Protein AF-F5RKB6-F1 (afdb_monomer_lite)

InterPro domains:
  IPR001360 Glycoside hydrolase family 1 [PF00232] (33-173)
  IPR001360 Glycoside hydrolase family 1 [PR00131] (67-75)
  IPR001360 Glycoside hydrolase family 1 [PR00131] (92-103)
  IPR001360 Glycoside hydrolase family 1 [PR00131] (113-130)
  IPR001360 Glycoside hydrolase family 1 [PR00131] (138-150)
  IPR001360 Glycoside hydrolase family 1 [PTHR10353] (45-173)
  IPR017853 Glycoside hydrolase superfamily [SSF51445] (19-173)
  IPR018120 Glycoside hydrolase family 1, active site [PS00572] (67-75)

Radius of gyration: 18.36 Å; chains: 1; bounding box: 38×27×59 Å

Foldseek 3Di:
DQQPAFDDAQNDGDDPVNADPVQSVVSVVVDHDHDPVFDAAPVRHTQHLLVLLVCLVVVCVVPVDADEAAEDWAFAAWDWDDPVPRDIATAPVVGVVSVLSNVVSVVVSVVVVHRHPYHDYPCQDQDQDPPPSFSRRGTHQWYFQAGRVGDGDRDIDGYPVNVVVVVCVVVVNPPRDD

Organism: NCBI:txid888060

Sequence (178 aa):
MTLHEPLLSGGILTPKDELSLQDLYQACLLGGKKNPYLKASEWGWQIDPQGLRLVLNRYYDRWQKPLFIVENGLGAKDVLVSDGAGGMTVEDDYRIAYLSDHLVQVEEAIADGVPVMGYTTWGCIDLVSASTAQMSKRYGFIYVDRNDDGTGTLARYRKKSFHWYKDVIATNGECLKR

pLDDT: mean 87.92, std 16.82, range [34.66, 98.81]

Structure (mmCIF, N/CA/C/O backbone):
data_AF-F5RKB6-F1
#
_entry.id   AF-F5RKB6-F1
#
loop_
_atom_site.group_PDB
_atom_site.id
_atom_site.type_symbol
_atom_site.label_atom_id
_atom_site.label_alt_id
_atom_site.label_comp_id
_atom_site.label_asym_id
_atom_site.label_entity_id
_atom_site.label_seq_id
_atom_site.pdbx_PDB_ins_code
_atom_site.Cartn_x
_atom_site.Cartn_y
_atom_site.Cartn_z
_atom_site.occupancy
_atom_site.B_iso_or_equiv
_atom_site.auth_seq_id
_atom_site.auth_comp_id
_atom_site.auth_asym_id
_atom_site.auth_atom_id
_atom_site.pdbx_PDB_model_num
ATOM 1 N N . MET A 1 1 ? 12.035 11.559 25.134 1.00 34.66 1 MET A N 1
ATOM 2 C CA . MET A 1 1 ? 10.643 11.062 25.252 1.00 34.66 1 MET A CA 1
ATOM 3 C C . MET A 1 1 ? 10.548 9.532 25.140 1.00 34.66 1 MET A C 1
ATOM 5 O O . MET A 1 1 ? 9.582 8.973 25.624 1.00 34.66 1 MET A O 1
ATOM 9 N N . THR A 1 2 ? 11.569 8.844 24.612 1.00 38.19 2 THR A N 1
ATOM 10 C CA . THR A 1 2 ? 11.665 7.374 24.445 1.00 38.19 2 THR A CA 1
ATOM 11 C C . THR A 1 2 ? 12.153 6.577 25.669 1.00 38.19 2 THR A C 1
ATOM 13 O O . THR A 1 2 ? 12.116 5.358 25.641 1.00 38.19 2 THR A O 1
ATOM 16 N N . LEU A 1 3 ? 12.619 7.219 26.750 1.00 42.25 3 LEU A N 1
ATOM 17 C CA . LEU A 1 3 ? 13.288 6.521 27.871 1.00 42.25 3 LEU A CA 1
ATOM 18 C C . LEU A 1 3 ? 12.361 6.069 29.018 1.00 42.25 3 LEU A C 1
ATOM 20 O O . LEU A 1 3 ? 12.820 5.368 29.930 1.00 42.25 3 LEU A O 1
ATOM 24 N N . HIS A 1 4 ? 11.095 6.498 29.002 1.00 44.16 4 HIS A N 1
ATOM 25 C CA . HIS A 1 4 ? 10.131 6.276 30.090 1.00 44.16 4 HIS A CA 1
ATOM 26 C C . HIS A 1 4 ? 8.982 5.323 29.733 1.00 44.16 4 HIS A C 1
ATOM 28 O O . HIS A 1 4 ? 8.218 4.965 30.621 1.00 44.16 4 HIS A O 1
ATOM 34 N N . GLU A 1 5 ? 8.865 4.898 28.476 1.00 50.03 5 GLU A N 1
ATOM 35 C CA . GLU A 1 5 ? 7.780 4.033 28.001 1.00 50.03 5 GLU A CA 1
ATOM 36 C C . GLU A 1 5 ? 8.360 2.701 27.489 1.00 50.03 5 GLU A C 1
ATOM 38 O O . GLU A 1 5 ? 9.457 2.710 26.920 1.00 50.03 5 GLU A O 1
ATOM 43 N N . PRO A 1 6 ? 7.671 1.561 27.693 1.00 53.16 6 PRO A N 1
ATOM 44 C CA . PRO A 1 6 ? 8.094 0.264 27.165 1.00 53.16 6 PRO A CA 1
ATOM 45 C C . PRO A 1 6 ? 8.234 0.302 25.639 1.00 53.16 6 PRO A C 1
ATOM 47 O O . PRO A 1 6 ? 7.432 0.933 24.940 1.00 53.16 6 PRO A O 1
ATOM 50 N N . LEU A 1 7 ? 9.259 -0.384 25.124 1.00 51.62 7 LEU A N 1
ATOM 51 C CA . LEU A 1 7 ? 9.482 -0.496 23.687 1.00 51.62 7 LEU A CA 1
ATOM 52 C C . LEU A 1 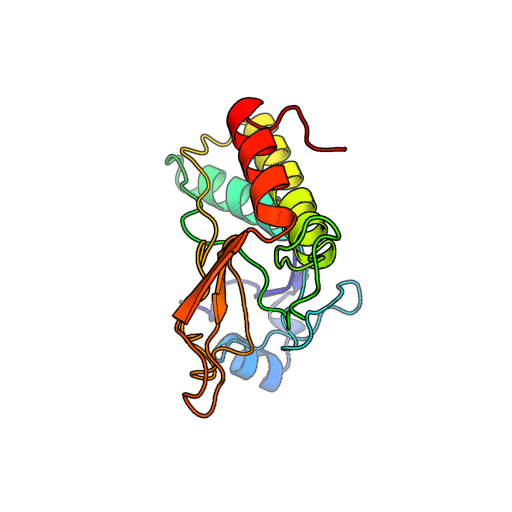7 ? 8.386 -1.375 23.087 1.00 51.62 7 LEU A C 1
ATOM 54 O O . LEU A 1 7 ? 8.149 -2.491 23.553 1.00 51.62 7 LEU A O 1
ATOM 58 N N . LEU A 1 8 ? 7.753 -0.872 22.033 1.00 50.25 8 LEU A N 1
ATOM 59 C CA . LEU A 1 8 ? 6.759 -1.613 21.278 1.00 50.25 8 LEU A CA 1
ATOM 60 C C . LEU A 1 8 ? 7.397 -2.064 19.963 1.00 50.25 8 LEU A C 1
ATOM 62 O O . LEU A 1 8 ? 7.569 -1.265 19.044 1.00 50.25 8 LEU A O 1
ATOM 66 N N . SER A 1 9 ? 7.808 -3.333 19.907 1.00 49.59 9 SER A N 1
ATOM 67 C CA . SER A 1 9 ? 8.355 -3.957 18.698 1.00 49.59 9 SER A CA 1
ATOM 68 C C . SER A 1 9 ? 7.317 -4.920 18.138 1.00 49.59 9 SER A C 1
ATOM 70 O O . SER A 1 9 ? 7.190 -6.057 18.595 1.00 49.59 9 SER A O 1
ATOM 72 N N . GLY A 1 10 ? 6.530 -4.420 17.188 1.00 49.41 10 GLY A N 1
ATOM 73 C CA . GLY A 1 10 ? 5.500 -5.199 16.514 1.00 49.41 10 GLY A CA 1
ATOM 74 C C . GLY A 1 10 ? 4.457 -5.791 17.469 1.00 49.41 10 GLY A C 1
ATOM 75 O O . GLY A 1 10 ? 4.403 -7.004 17.668 1.00 49.41 10 GLY A O 1
ATOM 76 N N . GLY A 1 11 ? 3.709 -4.919 18.151 1.00 47.56 11 GLY A N 1
ATOM 77 C CA . GLY A 1 11 ? 2.591 -5.311 19.016 1.00 47.56 11 GLY A CA 1
ATOM 78 C C . GLY A 1 11 ? 2.970 -5.898 20.381 1.00 47.56 11 GLY A C 1
ATOM 79 O O . GLY A 1 11 ? 2.146 -5.887 21.292 1.00 47.56 11 GLY A O 1
ATOM 80 N N . ILE A 1 12 ? 4.213 -6.350 20.568 1.00 51.38 12 ILE A N 1
ATOM 81 C CA . ILE A 1 12 ? 4.691 -6.897 21.842 1.00 51.38 12 ILE A CA 1
ATOM 82 C C . ILE A 1 12 ? 5.292 -5.778 22.698 1.00 51.38 12 ILE A C 1
ATOM 84 O O . ILE A 1 12 ? 6.263 -5.121 22.312 1.00 51.38 12 ILE A O 1
ATOM 88 N N . LEU A 1 13 ? 4.720 -5.589 23.888 1.00 59.09 13 LEU A N 1
ATOM 89 C CA . LEU A 1 13 ? 5.280 -4.747 24.942 1.00 59.09 13 LEU A CA 1
ATOM 90 C C . LEU A 1 13 ? 6.457 -5.478 25.590 1.00 59.09 13 LEU A C 1
ATOM 92 O O . LEU A 1 13 ? 6.260 -6.517 26.214 1.00 59.09 13 LEU A O 1
ATOM 96 N N . THR A 1 14 ? 7.669 -4.936 25.455 1.00 62.12 14 THR A N 1
ATOM 97 C CA . THR A 1 14 ? 8.841 -5.442 26.191 1.00 62.12 14 THR A CA 1
ATOM 98 C C . THR A 1 14 ? 9.120 -4.533 27.396 1.00 62.12 14 THR A C 1
ATOM 100 O O . THR A 1 14 ? 9.358 -3.333 27.189 1.00 62.12 14 THR A O 1
ATOM 103 N N . PRO A 1 15 ? 9.072 -5.049 28.642 1.00 68.88 15 PRO A N 1
ATOM 104 C CA . PRO A 1 15 ? 9.432 -4.292 29.842 1.00 68.88 15 PRO A CA 1
ATOM 105 C C . PRO A 1 15 ? 10.861 -3.737 29.774 1.00 68.88 15 PRO A C 1
ATOM 107 O O . PRO A 1 15 ? 11.755 -4.340 29.183 1.00 68.88 15 PRO A O 1
ATOM 110 N N . LYS A 1 16 ? 11.096 -2.558 30.365 1.00 64.62 16 LYS A N 1
ATOM 111 C CA . LYS A 1 16 ? 12.391 -1.855 30.269 1.00 64.62 16 LYS A CA 1
ATOM 112 C C . LYS A 1 16 ? 13.542 -2.635 30.912 1.00 64.62 16 LYS A C 1
ATOM 114 O O . LYS A 1 16 ? 14.673 -2.541 30.449 1.00 64.62 16 LYS A O 1
ATOM 119 N N . ASP A 1 17 ? 13.253 -3.360 31.981 1.00 74.88 17 ASP A N 1
ATOM 120 C CA . ASP A 1 17 ? 14.175 -4.217 32.726 1.00 74.88 17 ASP A CA 1
ATOM 121 C C . ASP A 1 17 ? 14.628 -5.455 31.938 1.00 74.88 17 ASP A C 1
ATOM 123 O O . ASP A 1 17 ? 15.678 -6.016 32.240 1.00 74.88 17 ASP A O 1
ATOM 127 N N . GLU A 1 18 ? 13.904 -5.822 30.878 1.00 72.81 18 GLU A N 1
ATOM 128 C CA . GLU A 1 18 ? 14.272 -6.905 29.960 1.00 72.81 18 GLU A CA 1
ATOM 129 C C . GLU A 1 18 ? 15.109 -6.428 28.755 1.00 72.81 18 GLU A C 1
ATOM 131 O O . GLU A 1 18 ? 15.556 -7.244 27.943 1.00 72.81 18 GLU A O 1
ATOM 136 N N . LEU A 1 19 ? 15.340 -5.115 28.615 1.00 67.25 19 LEU A N 1
ATOM 137 C CA . LEU A 1 19 ? 16.099 -4.528 27.507 1.00 67.25 19 LEU A CA 1
ATOM 138 C C . LEU A 1 19 ? 17.576 -4.361 27.879 1.00 67.25 19 LEU A C 1
ATOM 140 O O . LEU A 1 19 ? 17.921 -3.732 28.881 1.00 67.25 19 LEU A O 1
ATOM 144 N N . SER A 1 20 ? 18.474 -4.869 27.031 1.00 72.62 20 SER A N 1
ATOM 145 C CA . SER A 1 20 ? 19.904 -4.606 27.188 1.00 72.62 20 SER A CA 1
ATOM 146 C C . SER A 1 20 ? 20.227 -3.135 26.910 1.00 72.62 20 SER A C 1
ATOM 148 O O . SER A 1 20 ? 19.484 -2.424 26.229 1.00 72.62 20 SER A O 1
ATOM 150 N N . LEU A 1 21 ? 21.390 -2.669 27.377 1.00 65.81 21 LEU A N 1
ATOM 151 C CA . LEU A 1 21 ? 21.873 -1.323 27.050 1.00 65.81 21 LEU A CA 1
ATOM 152 C C . LEU A 1 21 ? 21.932 -1.113 25.527 1.00 65.81 21 LEU A C 1
ATOM 154 O O . LEU A 1 21 ? 21.604 -0.041 25.029 1.00 65.81 21 LEU A O 1
ATOM 158 N N . GLN A 1 22 ? 22.279 -2.163 24.781 1.00 63.56 22 GLN A N 1
ATOM 159 C CA . GLN A 1 22 ? 22.308 -2.140 23.326 1.00 63.56 22 GLN A CA 1
ATOM 160 C C . GLN A 1 22 ? 20.905 -2.043 22.710 1.00 63.56 22 GLN A C 1
ATOM 162 O O . GLN A 1 22 ? 20.731 -1.272 21.770 1.00 63.56 22 GLN A O 1
ATOM 167 N N . ASP A 1 23 ? 19.901 -2.723 23.270 1.00 61.12 23 ASP A N 1
ATOM 168 C CA . ASP A 1 23 ? 18.498 -2.596 22.844 1.00 61.12 23 ASP A CA 1
ATOM 169 C C . ASP A 1 23 ? 17.950 -1.186 23.109 1.00 61.12 23 ASP A C 1
ATOM 171 O O . ASP A 1 23 ? 17.210 -0.650 22.292 1.00 61.12 23 ASP A O 1
ATOM 175 N N . LEU A 1 24 ? 18.354 -0.546 24.212 1.00 59.22 24 LEU A N 1
ATOM 176 C CA . LEU A 1 24 ? 17.985 0.840 24.530 1.00 59.22 24 LEU A CA 1
ATOM 177 C C . LEU A 1 24 ? 18.629 1.849 23.565 1.00 59.22 24 LEU A C 1
ATOM 179 O O . LEU A 1 24 ? 17.985 2.817 23.155 1.00 59.22 24 LEU A O 1
ATOM 183 N N . TYR A 1 25 ? 19.885 1.624 23.172 1.00 52.59 25 TYR A N 1
ATOM 184 C CA . TYR A 1 25 ? 20.566 2.442 22.163 1.00 52.59 25 TYR A CA 1
ATOM 185 C C . TYR A 1 25 ? 19.956 2.261 20.775 1.00 52.59 25 TYR A C 1
ATOM 187 O O . TYR A 1 25 ? 19.733 3.242 20.068 1.00 52.59 25 TYR A O 1
ATOM 195 N N . GLN A 1 26 ? 19.652 1.021 20.400 1.00 50.50 26 GLN A N 1
ATOM 196 C CA . GLN A 1 26 ? 19.009 0.705 19.134 1.00 50.50 26 GLN A CA 1
ATOM 197 C C . GLN A 1 26 ? 17.567 1.248 19.112 1.00 50.50 26 GLN A C 1
ATOM 199 O O . GLN A 1 26 ? 17.173 1.852 18.123 1.00 50.50 26 GLN A O 1
ATOM 204 N N . ALA A 1 27 ? 16.816 1.201 20.218 1.00 52.09 27 ALA A N 1
ATOM 205 C CA . ALA A 1 27 ? 15.493 1.825 20.334 1.00 52.09 27 ALA A CA 1
ATOM 206 C C . ALA A 1 27 ? 15.516 3.344 20.081 1.00 52.09 27 ALA A C 1
ATOM 208 O O . ALA A 1 27 ? 14.570 3.909 19.533 1.00 52.09 27 ALA A O 1
ATOM 209 N N . CYS A 1 28 ? 16.609 4.007 20.465 1.00 45.50 28 CYS A N 1
ATOM 210 C CA . CYS A 1 28 ? 16.855 5.419 20.167 1.00 45.50 28 CYS A CA 1
ATOM 211 C C . CYS A 1 28 ? 17.309 5.647 18.707 1.00 45.50 28 CYS A C 1
ATOM 213 O O . CYS A 1 28 ? 17.152 6.743 18.175 1.00 45.50 28 CYS A O 1
ATOM 215 N N . LEU A 1 29 ? 17.843 4.608 18.057 1.00 41.56 29 LEU A N 1
ATOM 216 C CA . LEU A 1 29 ? 18.374 4.574 16.692 1.00 41.56 29 LEU A CA 1
ATOM 217 C C . LEU A 1 29 ? 17.562 3.616 15.802 1.00 41.56 29 LEU A C 1
ATOM 219 O O . LEU A 1 29 ? 18.132 2.724 15.191 1.00 41.56 29 LEU A O 1
ATOM 223 N N . LEU A 1 30 ? 16.233 3.761 15.735 1.00 52.56 30 LEU A N 1
ATOM 224 C CA . LEU A 1 30 ? 15.341 3.009 14.821 1.00 52.56 30 LEU A CA 1
ATOM 225 C C . LEU A 1 30 ? 15.428 1.456 14.859 1.00 52.56 30 LEU A C 1
ATOM 227 O O . LEU A 1 30 ? 14.734 0.793 14.091 1.00 52.56 30 LEU A O 1
ATOM 231 N N . GLY A 1 31 ? 16.233 0.852 15.731 1.00 53.53 31 GLY A N 1
ATOM 232 C CA . GLY A 1 31 ? 16.467 -0.582 15.844 1.00 53.53 31 GLY A CA 1
ATOM 233 C C . GLY A 1 31 ? 15.842 -1.146 17.116 1.00 53.53 31 GLY A C 1
ATOM 234 O O . GLY A 1 31 ? 16.396 -1.080 18.200 1.00 53.53 31 GLY A O 1
ATOM 235 N N . GLY A 1 32 ? 14.665 -1.747 17.042 1.00 59.41 32 GLY A N 1
ATOM 236 C CA . GLY A 1 32 ? 14.239 -2.630 18.130 1.00 59.41 32 GLY A CA 1
ATOM 237 C C . GLY A 1 32 ? 15.040 -3.937 18.119 1.00 59.41 32 GLY A C 1
ATOM 238 O O . GLY A 1 32 ? 15.631 -4.311 17.101 1.00 59.41 32 GLY A O 1
ATOM 239 N N . LYS A 1 33 ? 14.976 -4.706 19.212 1.00 67.38 33 LYS A N 1
ATOM 240 C CA . LYS A 1 33 ? 15.231 -6.150 19.130 1.00 67.38 33 LYS A CA 1
ATOM 241 C C . LYS A 1 33 ? 14.250 -6.747 18.117 1.00 67.38 33 LYS A C 1
ATOM 243 O O . LYS A 1 33 ? 13.046 -6.480 18.184 1.00 67.38 33 LYS A O 1
ATOM 248 N N . LYS A 1 34 ? 14.760 -7.545 17.175 1.00 73.19 34 LYS A N 1
ATOM 249 C CA . LYS A 1 34 ? 13.913 -8.203 16.172 1.00 73.19 34 LYS A CA 1
ATOM 250 C C . LYS A 1 34 ? 12.963 -9.171 16.864 1.00 73.19 34 LYS A C 1
ATOM 252 O O . LYS A 1 34 ? 13.402 -10.094 17.548 1.00 73.19 34 LYS A O 1
ATOM 257 N N . ASN A 1 35 ? 11.670 -8.970 16.652 1.00 77.19 35 ASN A N 1
ATOM 258 C CA . ASN A 1 35 ? 10.644 -9.898 17.097 1.00 77.19 35 ASN A CA 1
ATOM 259 C C . ASN A 1 35 ? 10.716 -11.199 16.258 1.00 77.19 35 ASN A C 1
ATOM 261 O O . ASN A 1 35 ? 10.545 -11.117 15.039 1.00 77.19 35 ASN A O 1
ATOM 265 N N . PRO A 1 36 ? 10.968 -12.379 16.860 1.00 82.62 36 PRO A N 1
ATOM 266 C CA . PRO A 1 36 ? 11.142 -13.637 16.127 1.00 82.62 36 PRO A CA 1
ATOM 267 C C . PRO A 1 36 ? 9.852 -14.160 15.478 1.00 82.62 36 PRO A C 1
ATOM 269 O O . PRO A 1 36 ? 9.922 -15.037 14.621 1.00 82.62 36 PRO A O 1
ATOM 272 N N . TYR A 1 37 ? 8.687 -13.632 15.861 1.00 82.75 37 TYR A N 1
ATOM 273 C CA . TYR A 1 37 ? 7.387 -14.034 15.319 1.00 82.75 37 TYR A CA 1
ATOM 274 C C . TYR A 1 37 ? 7.002 -13.272 14.045 1.00 82.75 37 TYR A C 1
ATOM 276 O O . TYR A 1 37 ? 6.053 -13.655 13.364 1.00 82.75 37 TYR A O 1
ATOM 284 N N . LEU A 1 38 ? 7.731 -12.203 13.706 1.00 84.25 38 LEU A N 1
ATOM 285 C CA . LEU A 1 38 ? 7.405 -11.335 12.580 1.00 84.25 38 LEU A CA 1
ATOM 286 C C . LEU A 1 38 ? 8.341 -11.556 11.399 1.00 84.25 38 LEU A C 1
ATOM 288 O O . LEU A 1 38 ? 9.567 -11.590 11.533 1.00 84.25 38 LEU A O 1
ATOM 292 N N . LYS A 1 39 ? 7.745 -11.615 10.207 1.00 86.94 39 LYS A N 1
ATOM 293 C CA . LYS A 1 39 ? 8.486 -11.538 8.946 1.00 86.94 39 LYS A CA 1
ATOM 294 C C . LYS A 1 39 ? 9.084 -10.141 8.781 1.00 86.94 39 LYS A C 1
ATOM 296 O O . LYS A 1 39 ? 8.603 -9.172 9.368 1.00 86.94 39 LYS A O 1
ATOM 301 N N . ALA A 1 40 ? 10.116 -10.029 7.953 1.00 85.69 40 ALA A N 1
ATOM 302 C CA . ALA A 1 40 ? 10.720 -8.752 7.599 1.00 85.69 40 ALA A CA 1
ATOM 303 C C . ALA A 1 40 ? 10.844 -8.606 6.079 1.00 85.69 40 ALA A C 1
ATOM 305 O O . ALA A 1 40 ? 11.001 -9.597 5.367 1.00 85.69 40 ALA A O 1
ATOM 306 N N . SER A 1 41 ? 10.779 -7.368 5.594 1.00 85.75 41 SER A N 1
ATOM 307 C CA . SER A 1 41 ? 11.079 -7.025 4.199 1.00 85.75 41 SER A CA 1
ATOM 308 C C . SER A 1 41 ? 12.558 -7.255 3.861 1.00 85.75 41 SER A C 1
ATOM 310 O O . SER A 1 41 ? 13.393 -7.423 4.751 1.00 85.75 41 SER A O 1
ATOM 312 N N . GLU A 1 42 ? 12.909 -7.171 2.574 1.00 84.25 42 GLU A N 1
ATOM 313 C CA . GLU A 1 42 ? 14.305 -7.260 2.107 1.00 84.25 42 GLU A CA 1
ATOM 314 C C . GLU A 1 42 ? 15.221 -6.185 2.724 1.00 84.25 42 GLU A C 1
ATOM 316 O O . GLU A 1 42 ? 16.426 -6.390 2.842 1.00 84.25 42 GLU A O 1
ATOM 321 N N . TRP A 1 43 ? 14.655 -5.061 3.181 1.00 81.19 43 TRP A N 1
ATOM 322 C CA . TRP A 1 43 ? 15.382 -4.002 3.893 1.00 81.19 43 TRP A CA 1
ATOM 323 C C . TRP A 1 43 ? 15.398 -4.192 5.418 1.00 81.19 43 TRP A C 1
ATOM 325 O O . TRP A 1 43 ? 15.846 -3.307 6.143 1.00 81.19 43 TRP A O 1
ATOM 335 N N . GLY A 1 44 ? 14.913 -5.328 5.926 1.00 81.44 44 GLY A N 1
ATOM 336 C CA . GLY A 1 44 ? 14.941 -5.687 7.346 1.00 81.44 44 GLY A CA 1
ATOM 337 C C . GLY A 1 44 ? 13.820 -5.080 8.192 1.00 81.44 44 GLY A C 1
ATOM 338 O O . GLY A 1 44 ? 13.868 -5.196 9.415 1.00 81.44 44 GLY A O 1
ATOM 339 N N . TRP A 1 45 ? 12.820 -4.450 7.569 1.00 79.88 45 TRP A N 1
ATOM 340 C CA . TRP A 1 45 ? 11.701 -3.818 8.277 1.00 79.88 45 TRP A CA 1
ATOM 341 C C . TRP A 1 45 ? 10.669 -4.881 8.631 1.00 79.88 45 TRP A C 1
ATOM 343 O O . TRP A 1 45 ? 10.203 -5.577 7.727 1.00 79.88 45 TRP A O 1
ATOM 353 N N . GLN A 1 46 ? 10.332 -5.017 9.915 1.00 85.69 46 GLN A N 1
ATOM 354 C CA . GLN A 1 46 ? 9.355 -6.009 10.364 1.00 85.69 46 GLN A CA 1
ATOM 355 C C . GLN A 1 46 ? 7.957 -5.663 9.843 1.00 85.69 46 GLN A C 1
ATOM 357 O O . GLN A 1 46 ? 7.568 -4.497 9.812 1.00 85.69 46 GLN A O 1
ATOM 362 N N . ILE A 1 47 ? 7.228 -6.684 9.406 1.00 89.56 47 ILE A N 1
ATOM 363 C CA . ILE A 1 47 ? 5.876 -6.568 8.865 1.00 89.56 47 ILE A CA 1
ATOM 364 C C . ILE A 1 47 ? 4.916 -7.001 9.966 1.00 89.56 47 ILE A C 1
ATOM 366 O O . ILE A 1 47 ? 4.879 -8.181 10.311 1.00 89.56 47 ILE A O 1
ATOM 370 N N . ASP A 1 48 ? 4.169 -6.043 10.508 1.00 92.94 48 ASP A N 1
ATOM 371 C CA . ASP A 1 48 ? 3.190 -6.270 11.568 1.00 92.94 48 ASP A CA 1
ATOM 372 C C . ASP A 1 48 ? 1.897 -5.480 11.305 1.00 92.94 48 ASP A C 1
ATOM 374 O O . ASP A 1 48 ? 1.768 -4.334 11.746 1.00 92.94 48 ASP A O 1
ATOM 378 N N . PRO A 1 49 ? 0.928 -6.077 10.592 1.00 94.38 49 PRO A N 1
ATOM 379 C CA . PRO A 1 49 ? -0.358 -5.433 10.364 1.00 94.38 49 PRO A CA 1
ATOM 380 C C . PRO A 1 49 ? -1.143 -5.231 11.671 1.00 94.38 49 PRO A C 1
ATOM 382 O O . PRO A 1 49 ? -1.816 -4.213 11.824 1.00 94.38 49 PRO A O 1
ATOM 385 N N . GLN A 1 50 ? -1.048 -6.148 12.643 1.00 94.06 50 GLN A N 1
ATOM 386 C CA . GLN A 1 50 ? -1.785 -6.051 13.914 1.00 94.06 50 GLN A CA 1
ATOM 387 C C . GLN A 1 50 ? -1.276 -4.893 14.780 1.00 94.06 50 GLN A C 1
ATOM 389 O O . GLN A 1 50 ? -2.059 -4.223 15.459 1.00 94.06 50 GLN A O 1
ATOM 394 N N . GLY A 1 51 ? 0.021 -4.594 14.701 1.00 92.44 51 GLY A N 1
ATOM 395 C CA . GLY A 1 51 ? 0.624 -3.418 15.318 1.00 92.44 51 GLY A CA 1
ATOM 396 C C . GLY A 1 51 ? -0.047 -2.110 14.900 1.00 92.44 51 GLY A C 1
ATOM 397 O O . GLY A 1 51 ? -0.178 -1.211 15.731 1.00 92.44 51 GLY A O 1
ATOM 398 N N . LEU A 1 52 ? -0.546 -2.008 13.661 1.00 95.81 52 LEU A N 1
ATOM 399 C CA . LEU A 1 52 ? -1.288 -0.829 13.204 1.00 95.81 52 LEU A CA 1
ATOM 400 C C . LEU A 1 52 ? -2.612 -0.669 13.964 1.00 95.81 52 LEU A C 1
ATOM 402 O O . LEU A 1 52 ? -2.870 0.413 14.493 1.00 95.81 52 LEU A O 1
ATOM 406 N N . ARG A 1 53 ? -3.412 -1.738 14.097 1.00 97.69 53 ARG A N 1
ATOM 407 C CA . ARG A 1 53 ? -4.658 -1.723 14.891 1.00 97.69 53 ARG A CA 1
ATOM 408 C C . ARG A 1 53 ? -4.391 -1.342 16.344 1.00 97.69 53 ARG A C 1
ATOM 410 O O . ARG A 1 53 ? -5.111 -0.516 16.905 1.00 97.69 53 ARG A O 1
ATOM 417 N N . LEU A 1 54 ? -3.339 -1.903 16.943 1.00 95.44 54 LEU A N 1
ATOM 418 C CA . LEU A 1 54 ? -2.954 -1.596 18.320 1.00 95.44 54 LEU A CA 1
ATOM 419 C C . LEU A 1 54 ? -2.586 -0.115 18.494 1.00 95.44 54 LEU A C 1
ATOM 421 O O . LEU A 1 54 ? -3.014 0.515 19.460 1.00 95.44 54 LEU A O 1
ATOM 425 N N . VAL A 1 55 ? -1.804 0.451 17.569 1.00 95.00 55 VAL A N 1
ATOM 426 C CA . VAL A 1 55 ? -1.414 1.868 17.609 1.00 95.00 55 VAL A CA 1
ATOM 427 C C . VAL A 1 55 ? -2.630 2.775 17.443 1.00 95.00 55 VAL A C 1
ATOM 429 O O . VAL A 1 55 ? -2.761 3.728 18.208 1.00 95.00 55 VAL A O 1
ATOM 432 N N . LEU A 1 56 ? -3.532 2.469 16.506 1.00 97.62 56 LEU A N 1
ATOM 433 C CA . LEU A 1 56 ? -4.761 3.239 16.290 1.00 97.62 56 LEU A CA 1
ATOM 434 C C . LEU A 1 56 ? -5.634 3.275 17.548 1.00 97.62 56 LEU A C 1
ATOM 436 O O . LEU A 1 56 ? -5.996 4.363 17.998 1.00 97.62 56 LEU A O 1
ATOM 440 N N . ASN A 1 57 ? -5.891 2.115 18.159 1.00 98.06 57 ASN A N 1
ATOM 441 C CA . ASN A 1 57 ? -6.639 2.023 19.414 1.00 98.06 57 ASN A CA 1
ATOM 442 C C . ASN A 1 57 ? -5.941 2.799 20.537 1.00 98.06 57 ASN A C 1
ATOM 444 O O . ASN A 1 57 ? -6.524 3.712 21.112 1.00 98.06 57 ASN A O 1
ATOM 448 N N . ARG A 1 58 ? -4.649 2.542 20.781 1.00 96.50 58 ARG A N 1
ATOM 449 C CA . ARG A 1 58 ? -3.888 3.217 21.848 1.00 96.50 58 ARG A CA 1
ATOM 450 C C . ARG A 1 58 ? -3.881 4.738 21.689 1.00 96.50 58 ARG A C 1
ATOM 452 O O . ARG A 1 58 ? -3.931 5.468 22.679 1.00 96.50 58 ARG A O 1
ATOM 459 N N . TYR A 1 59 ? -3.746 5.223 20.459 1.00 97.06 59 TYR A N 1
ATOM 460 C CA . TYR A 1 59 ? -3.709 6.653 20.168 1.00 97.06 59 TYR A CA 1
ATOM 461 C C . TYR A 1 59 ? -5.081 7.277 20.393 1.00 97.06 59 TYR A C 1
ATOM 463 O O . TYR A 1 59 ? -5.191 8.330 21.030 1.00 97.06 59 TYR A O 1
ATOM 471 N N . TYR A 1 60 ? -6.131 6.613 19.921 1.00 98.00 60 TYR A N 1
ATOM 472 C CA . TYR A 1 60 ? -7.479 7.096 20.124 1.00 98.00 60 TYR A CA 1
ATOM 473 C C . TYR A 1 60 ? -7.872 7.075 21.601 1.00 98.00 60 TYR A C 1
ATOM 475 O O . TYR A 1 60 ? -8.268 8.116 22.117 1.00 98.00 60 TYR A O 1
ATOM 483 N N . ASP A 1 61 ? -7.651 5.979 22.325 1.00 97.50 61 ASP A N 1
ATOM 484 C CA . ASP A 1 61 ? -7.910 5.866 23.769 1.00 97.50 61 ASP A CA 1
ATOM 485 C C . ASP A 1 61 ? -7.259 6.999 24.564 1.00 97.50 61 ASP A C 1
ATOM 487 O O . ASP A 1 61 ? -7.851 7.563 25.484 1.00 97.50 61 ASP A O 1
ATOM 491 N N . ARG A 1 62 ? -6.037 7.379 24.181 1.00 97.56 62 ARG A N 1
ATOM 492 C CA . ARG A 1 62 ? -5.271 8.409 24.880 1.00 97.56 62 ARG A CA 1
ATOM 493 C C . ARG A 1 62 ? -5.740 9.831 24.589 1.00 97.56 62 ARG A C 1
ATOM 495 O O . ARG A 1 62 ? -5.745 10.656 25.501 1.00 97.56 62 ARG A O 1
ATOM 502 N N . TRP A 1 63 ? -6.036 10.155 23.331 1.00 98.06 63 TRP A N 1
ATOM 503 C CA . TRP A 1 63 ? -6.243 11.549 22.908 1.00 98.06 63 TRP A CA 1
ATOM 504 C C . TRP A 1 63 ? -7.659 11.868 22.445 1.00 98.06 63 TRP A C 1
ATOM 506 O O . TRP A 1 63 ? -8.031 13.043 22.421 1.00 98.06 63 TRP A O 1
ATOM 516 N N . GLN A 1 64 ? -8.440 10.852 22.084 1.00 97.94 64 GLN A N 1
ATOM 517 C CA . GLN A 1 64 ? -9.814 10.969 21.596 1.00 97.94 64 GLN A CA 1
ATOM 518 C C . GLN A 1 64 ? -9.927 11.985 20.449 1.00 97.94 64 GLN A C 1
ATOM 520 O O . GLN A 1 64 ? -10.820 12.836 20.407 1.00 97.94 64 GLN A O 1
ATOM 525 N N . LYS A 1 65 ? -8.959 11.937 19.526 1.00 98.31 65 LYS A N 1
ATOM 526 C CA . LYS A 1 65 ? -8.945 12.728 18.292 1.00 98.31 65 LYS A CA 1
ATOM 527 C C . LYS A 1 65 ? -9.029 11.799 17.083 1.00 98.31 65 LYS A C 1
ATOM 529 O O . LYS A 1 65 ? -8.403 10.741 17.124 1.00 98.31 65 LYS A O 1
ATOM 534 N N . PRO A 1 66 ? -9.750 12.194 16.018 1.00 98.19 66 PRO A N 1
ATOM 535 C CA . PRO A 1 66 ? -9.720 11.475 14.752 1.00 98.19 66 PRO A CA 1
ATOM 536 C C . PRO A 1 66 ? -8.292 11.273 14.248 1.00 98.19 66 PRO A C 1
ATOM 538 O O . PRO A 1 66 ? -7.456 12.173 14.362 1.00 98.19 66 PRO A O 1
ATOM 541 N N . LEU A 1 67 ? -8.020 10.087 13.709 1.00 98.44 67 LEU A N 1
ATOM 542 C CA . LEU A 1 67 ? -6.697 9.694 13.233 1.00 98.44 67 LEU A CA 1
ATOM 543 C C . LEU A 1 67 ? -6.673 9.641 11.708 1.00 98.44 67 LEU A C 1
ATOM 545 O O . LEU A 1 67 ? -7.651 9.253 11.075 1.00 98.44 67 LEU A O 1
ATOM 549 N N . PHE A 1 68 ? -5.539 9.999 11.112 1.00 98.50 68 PHE A N 1
ATOM 550 C CA . PHE A 1 68 ? -5.331 9.911 9.670 1.00 98.50 68 PHE A CA 1
ATOM 551 C C . PHE A 1 68 ? -4.010 9.189 9.402 1.00 98.50 68 PHE A C 1
ATOM 553 O O . PHE A 1 68 ? -2.943 9.658 9.801 1.00 98.50 68 PHE A O 1
ATOM 560 N N . ILE A 1 69 ? -4.085 8.036 8.739 1.00 98.50 69 ILE A N 1
ATOM 561 C CA . ILE A 1 69 ? -2.910 7.276 8.315 1.00 98.50 69 ILE A CA 1
ATOM 562 C C . ILE A 1 69 ? -2.394 7.912 7.027 1.00 98.50 69 ILE A C 1
ATOM 564 O O . ILE A 1 69 ? -2.896 7.631 5.941 1.00 98.50 69 ILE A O 1
ATOM 568 N N . VAL A 1 70 ? -1.421 8.811 7.165 1.00 97.94 70 VAL A N 1
ATOM 569 C CA . VAL A 1 70 ? -0.889 9.576 6.027 1.00 97.94 70 VAL A CA 1
ATOM 570 C C . VAL A 1 70 ? 0.218 8.845 5.262 1.00 97.94 70 VAL A C 1
ATOM 572 O O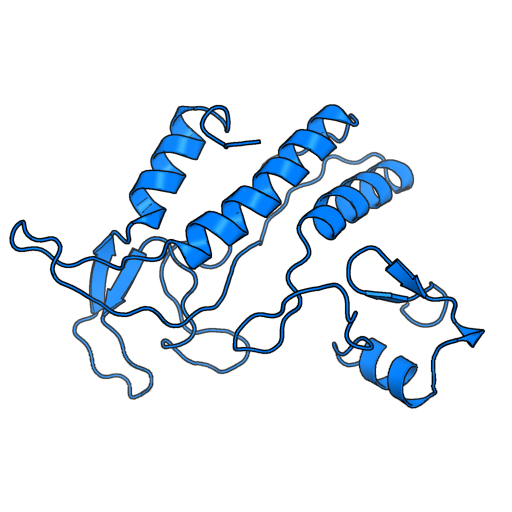 . VAL A 1 70 ? 0.506 9.186 4.116 1.00 97.94 70 VAL A O 1
ATOM 575 N N . GLU A 1 71 ? 0.814 7.814 5.862 1.00 97.50 71 GLU A N 1
ATOM 576 C CA . GLU A 1 71 ? 1.839 6.991 5.225 1.00 97.50 71 GLU A CA 1
ATOM 577 C C . GLU A 1 71 ? 1.738 5.531 5.681 1.00 97.50 71 GLU A C 1
ATOM 579 O O . GLU A 1 71 ? 1.807 5.220 6.870 1.00 97.50 71 GLU A O 1
ATOM 584 N N . ASN A 1 72 ? 1.628 4.620 4.716 1.00 97.38 72 ASN A N 1
ATOM 585 C CA . ASN A 1 72 ? 1.902 3.193 4.881 1.00 97.38 72 ASN A CA 1
ATOM 586 C C . ASN A 1 72 ? 2.322 2.591 3.530 1.00 97.38 72 ASN A C 1
ATOM 588 O O . ASN A 1 72 ? 1.798 2.985 2.487 1.00 97.38 72 ASN A O 1
ATOM 592 N N . GLY A 1 73 ? 3.278 1.664 3.512 1.00 95.88 73 GLY A N 1
ATOM 593 C CA . GLY A 1 73 ? 3.696 1.032 2.264 1.00 95.88 73 GLY A CA 1
ATOM 594 C C . GLY A 1 73 ? 4.887 0.094 2.407 1.00 95.88 73 GLY A C 1
ATOM 595 O O . GLY A 1 73 ? 5.640 0.150 3.378 1.00 95.88 73 GLY A O 1
ATOM 596 N N . LEU A 1 74 ? 5.076 -0.746 1.389 1.00 96.75 74 LEU A N 1
ATOM 597 C CA . LEU A 1 74 ? 6.167 -1.711 1.311 1.00 96.75 74 LEU A CA 1
ATOM 598 C C . LEU A 1 74 ? 7.180 -1.296 0.244 1.00 96.75 74 LEU A C 1
ATOM 600 O O . LEU A 1 74 ? 6.858 -1.244 -0.945 1.00 96.75 74 LEU A O 1
ATOM 604 N N . GLY A 1 75 ? 8.417 -1.067 0.684 1.00 95.31 75 GLY A N 1
ATOM 605 C CA . GLY A 1 75 ? 9.569 -0.947 -0.202 1.00 95.31 75 GLY A CA 1
ATOM 606 C C . GLY A 1 75 ? 10.030 -2.336 -0.633 1.00 95.31 75 GLY A C 1
ATOM 607 O O . GLY A 1 75 ? 10.443 -3.128 0.214 1.00 95.31 75 GLY A O 1
ATOM 608 N N . ALA A 1 76 ? 9.958 -2.620 -1.927 1.00 96.12 76 ALA A N 1
ATOM 609 C CA . ALA A 1 76 ? 10.342 -3.897 -2.519 1.00 96.12 76 ALA A CA 1
ATOM 610 C C . ALA A 1 76 ? 10.989 -3.678 -3.893 1.00 96.12 76 ALA A C 1
ATOM 612 O O . ALA A 1 76 ? 10.807 -2.623 -4.509 1.00 96.12 76 ALA A O 1
ATOM 613 N N . LYS A 1 77 ? 11.746 -4.667 -4.371 1.00 96.81 77 LYS A N 1
ATOM 614 C CA . LYS A 1 77 ? 12.223 -4.680 -5.755 1.00 96.81 77 LYS A CA 1
ATOM 615 C C . LYS A 1 77 ? 11.091 -5.100 -6.678 1.00 96.81 77 LYS A C 1
ATOM 617 O O . LYS A 1 77 ? 10.436 -6.102 -6.423 1.00 96.81 77 LYS A O 1
ATOM 622 N N . ASP A 1 78 ? 10.920 -4.363 -7.767 1.00 97.75 78 ASP A N 1
ATOM 623 C CA . ASP A 1 78 ? 9.972 -4.711 -8.821 1.00 97.75 78 ASP A CA 1
ATOM 624 C C . ASP A 1 78 ? 10.719 -5.142 -10.085 1.00 97.75 78 ASP A C 1
ATOM 626 O O . ASP A 1 78 ? 11.790 -4.611 -10.392 1.00 97.75 78 ASP A O 1
ATOM 630 N N . VAL A 1 79 ? 10.116 -6.057 -10.843 1.00 96.94 79 VAL A N 1
ATOM 631 C CA . VAL A 1 79 ? 10.584 -6.465 -12.172 1.00 96.94 79 VAL A CA 1
ATOM 632 C C . VAL A 1 79 ? 9.529 -6.068 -13.196 1.00 96.94 79 VAL A C 1
ATOM 634 O O . VAL A 1 79 ? 8.372 -6.470 -13.082 1.00 96.94 79 VAL A O 1
ATOM 637 N N . LEU A 1 80 ? 9.933 -5.268 -14.184 1.00 97.00 80 LEU A N 1
ATOM 638 C CA . LEU A 1 80 ? 9.067 -4.885 -15.294 1.00 97.00 80 LEU A CA 1
ATOM 639 C C . LEU A 1 80 ? 8.967 -6.055 -16.282 1.00 97.00 80 LEU A C 1
ATOM 641 O O . LEU A 1 80 ? 9.984 -6.549 -16.769 1.00 97.00 80 L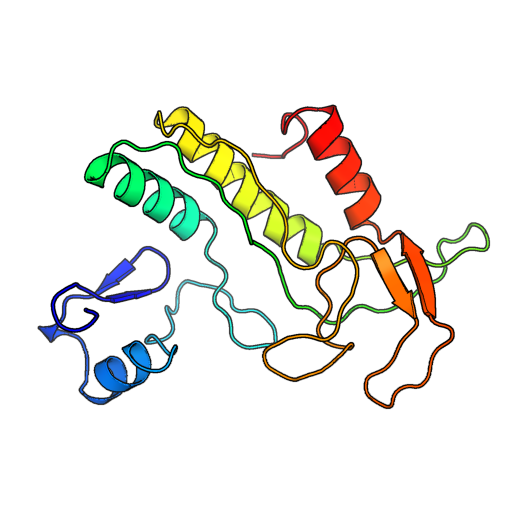EU A O 1
ATOM 645 N N . VAL A 1 81 ? 7.746 -6.492 -16.568 1.00 97.75 81 VAL A N 1
ATOM 646 C CA . VAL A 1 81 ? 7.437 -7.617 -17.459 1.00 97.75 81 VAL A CA 1
ATOM 647 C C . VAL A 1 81 ? 6.414 -7.194 -18.508 1.00 97.75 81 VAL A C 1
ATOM 649 O O . VAL A 1 81 ? 5.719 -6.194 -18.334 1.00 97.75 81 VAL A O 1
ATOM 652 N N . SER A 1 82 ? 6.306 -7.948 -19.604 1.00 96.62 82 SER A N 1
ATOM 653 C CA . SER A 1 82 ? 5.226 -7.726 -20.570 1.00 96.62 82 SER A CA 1
ATOM 654 C C . SER A 1 82 ? 3.878 -8.115 -19.963 1.00 96.62 82 SER A C 1
ATOM 656 O O . SER A 1 82 ? 3.777 -9.140 -19.294 1.00 96.62 82 SER A O 1
ATOM 658 N N . ASP A 1 83 ? 2.841 -7.326 -20.239 1.00 93.88 83 ASP A N 1
ATOM 659 C CA . ASP A 1 83 ? 1.461 -7.608 -19.816 1.00 93.88 83 ASP A CA 1
ATOM 660 C C . ASP A 1 83 ? 0.721 -8.611 -20.728 1.00 93.88 83 ASP A C 1
ATOM 662 O O . ASP A 1 83 ? -0.450 -8.911 -20.505 1.00 93.88 83 ASP A O 1
ATOM 666 N N . GLY A 1 84 ? 1.379 -9.112 -21.782 1.00 92.50 84 GLY A N 1
ATOM 667 C CA . GLY A 1 84 ? 0.778 -10.006 -22.778 1.00 92.50 84 GLY A CA 1
ATOM 668 C C . GLY A 1 84 ? -0.151 -9.322 -23.795 1.00 92.50 84 GLY A C 1
ATOM 669 O O . GLY A 1 84 ? -0.619 -9.984 -24.718 1.00 92.50 84 GLY A O 1
ATOM 670 N N . ALA A 1 85 ? -0.381 -8.011 -23.678 1.00 91.88 85 ALA A N 1
ATOM 671 C CA . ALA A 1 85 ? -1.236 -7.192 -24.543 1.00 91.88 85 ALA A CA 1
ATOM 672 C C . ALA A 1 85 ? -0.454 -6.099 -25.306 1.00 91.88 85 ALA A C 1
ATOM 674 O O . ALA A 1 85 ? -1.046 -5.185 -25.882 1.00 91.88 85 ALA A O 1
ATOM 675 N N . GLY A 1 86 ? 0.879 -6.197 -25.327 1.00 91.81 86 GLY A N 1
ATOM 676 C CA . GLY A 1 86 ? 1.769 -5.230 -25.976 1.00 91.81 86 GLY A CA 1
ATOM 677 C C . GLY A 1 86 ? 2.203 -4.067 -25.077 1.00 91.81 86 GLY A C 1
ATOM 678 O O . GLY A 1 86 ? 2.867 -3.150 -25.558 1.00 91.81 86 GLY A O 1
ATOM 679 N N . GLY A 1 87 ? 1.857 -4.099 -23.789 1.00 94.75 87 GLY A N 1
ATOM 680 C CA . GLY A 1 87 ? 2.319 -3.170 -22.767 1.00 94.75 87 GLY A CA 1
ATOM 681 C C . GLY A 1 87 ? 3.276 -3.814 -21.761 1.00 94.75 87 GLY A C 1
ATOM 682 O O . GLY A 1 87 ? 3.791 -4.923 -21.950 1.00 94.75 87 GLY A O 1
ATOM 683 N N . MET A 1 88 ? 3.529 -3.074 -20.682 1.00 97.88 88 MET A N 1
ATOM 684 C CA . MET A 1 88 ? 4.408 -3.468 -19.582 1.00 97.88 88 MET A CA 1
ATOM 685 C C . MET A 1 88 ? 3.683 -3.319 -18.246 1.00 97.88 88 MET A C 1
ATOM 687 O O . MET A 1 88 ? 2.898 -2.385 -18.055 1.00 97.88 88 MET A O 1
ATOM 691 N N . THR A 1 89 ? 3.992 -4.202 -17.304 1.00 98.31 89 THR A N 1
ATOM 692 C CA . THR A 1 89 ? 3.455 -4.182 -15.943 1.00 98.31 89 THR A CA 1
ATOM 693 C C . THR A 1 89 ? 4.459 -4.746 -14.935 1.00 98.31 89 THR A C 1
ATOM 695 O O . THR A 1 89 ? 5.569 -5.143 -15.287 1.00 98.31 89 THR A O 1
ATOM 698 N N . VAL A 1 90 ? 4.074 -4.748 -13.663 1.00 98.56 90 VAL A N 1
ATOM 699 C CA . VAL A 1 90 ? 4.786 -5.410 -12.570 1.00 98.56 90 VAL A CA 1
ATOM 700 C C . VAL A 1 90 ? 3.781 -6.293 -11.842 1.00 98.56 90 VAL A C 1
ATOM 702 O O . VAL A 1 90 ? 2.748 -5.799 -11.385 1.00 98.56 90 VAL A O 1
ATOM 705 N N . GLU A 1 91 ? 4.120 -7.570 -11.687 1.00 98.19 91 GLU A N 1
ATOM 706 C CA . GLU A 1 91 ? 3.371 -8.533 -10.874 1.00 98.19 91 GLU A CA 1
ATOM 707 C C . GLU A 1 91 ? 3.763 -8.394 -9.393 1.00 98.19 91 GLU A C 1
ATOM 709 O O . GLU A 1 91 ? 4.586 -9.141 -8.867 1.00 98.19 91 GLU A O 1
ATOM 714 N N . ASP A 1 92 ? 3.211 -7.384 -8.717 1.00 98.31 92 ASP A N 1
ATOM 715 C CA . ASP A 1 92 ? 3.570 -7.015 -7.345 1.00 98.31 92 ASP A CA 1
ATOM 716 C C . ASP A 1 92 ? 2.596 -7.534 -6.275 1.00 98.31 92 ASP A C 1
ATOM 718 O O . ASP A 1 92 ? 2.168 -6.804 -5.376 1.00 98.31 92 ASP A O 1
ATOM 722 N N . ASP A 1 93 ? 2.285 -8.832 -6.324 1.00 98.12 93 ASP A N 1
ATOM 723 C CA . ASP A 1 93 ? 1.399 -9.497 -5.356 1.00 98.12 93 ASP A CA 1
ATOM 724 C C . ASP A 1 93 ? 1.885 -9.363 -3.900 1.00 98.12 93 ASP A C 1
ATOM 726 O O . ASP A 1 93 ? 1.074 -9.270 -2.982 1.00 98.12 93 ASP A O 1
ATOM 730 N N . TYR A 1 94 ? 3.199 -9.269 -3.669 1.00 97.00 94 TYR A N 1
ATOM 731 C CA . TYR A 1 94 ? 3.769 -9.011 -2.338 1.00 97.00 94 TYR A CA 1
ATOM 732 C C . TYR A 1 94 ? 3.339 -7.656 -1.759 1.00 97.00 94 TYR A C 1
ATOM 734 O O . TYR A 1 94 ? 3.150 -7.528 -0.549 1.00 97.00 94 TYR A O 1
ATOM 742 N N . ARG A 1 95 ? 3.174 -6.639 -2.613 1.00 98.19 95 ARG A N 1
ATOM 743 C CA . ARG A 1 95 ? 2.739 -5.298 -2.210 1.00 98.19 95 ARG A CA 1
ATOM 744 C C . ARG A 1 95 ? 1.244 -5.287 -1.929 1.00 98.19 95 ARG A C 1
ATOM 746 O O . ARG A 1 95 ? 0.829 -4.703 -0.933 1.00 98.19 95 ARG A O 1
ATOM 753 N N . ILE A 1 96 ? 0.469 -5.975 -2.769 1.00 98.44 96 ILE A N 1
ATOM 754 C CA . ILE A 1 96 ? -0.966 -6.193 -2.558 1.00 98.44 96 ILE A CA 1
ATOM 755 C C . ILE A 1 96 ? -1.199 -6.899 -1.222 1.00 98.44 96 ILE A C 1
ATOM 757 O O . ILE A 1 96 ? -1.972 -6.399 -0.415 1.00 98.44 96 ILE A O 1
ATOM 761 N N . ALA A 1 97 ? -0.497 -8.004 -0.953 1.00 97.56 97 ALA A N 1
ATOM 762 C CA . ALA A 1 97 ? -0.627 -8.748 0.298 1.00 97.56 97 ALA A CA 1
ATOM 763 C C . ALA A 1 97 ? -0.311 -7.867 1.516 1.00 97.56 97 ALA A C 1
ATOM 765 O O . ALA A 1 97 ? -1.133 -7.754 2.418 1.00 97.56 97 ALA A O 1
ATOM 766 N N . TYR A 1 98 ? 0.825 -7.158 1.498 1.00 97.75 98 TYR A N 1
ATOM 767 C CA . TYR A 1 98 ? 1.200 -6.253 2.586 1.00 97.75 98 TYR A CA 1
ATOM 768 C C . TYR A 1 98 ? 0.125 -5.195 2.861 1.00 97.75 98 TYR A C 1
ATOM 770 O O . TYR A 1 98 ? -0.275 -5.010 4.009 1.00 97.75 98 TYR A O 1
ATOM 778 N N . LEU A 1 99 ? -0.340 -4.493 1.824 1.00 98.31 99 LEU A N 1
ATOM 779 C CA . LEU A 1 99 ? -1.326 -3.425 1.986 1.00 98.31 99 LEU A CA 1
ATOM 780 C C . LEU A 1 99 ? -2.698 -3.981 2.386 1.00 98.31 99 LEU A C 1
ATOM 782 O O . LEU A 1 99 ? -3.361 -3.380 3.224 1.00 98.31 99 LEU A O 1
ATOM 786 N N . SER A 1 100 ? -3.104 -5.122 1.824 1.00 98.19 100 SER A N 1
ATOM 787 C CA . SER A 1 100 ? -4.350 -5.807 2.177 1.00 98.19 100 SER A CA 1
ATOM 788 C C . SER A 1 100 ? -4.366 -6.179 3.657 1.00 98.19 100 SER A C 1
ATOM 790 O O . SER A 1 100 ? -5.315 -5.831 4.352 1.00 98.19 100 SER A O 1
ATOM 792 N N . ASP A 1 101 ? -3.294 -6.800 4.159 1.00 97.50 101 ASP A N 1
ATOM 793 C CA . ASP A 1 101 ? -3.190 -7.203 5.563 1.00 97.50 101 ASP A CA 1
ATOM 794 C C . ASP A 1 101 ? -3.302 -5.994 6.511 1.00 97.50 101 ASP A C 1
ATOM 796 O O . ASP A 1 101 ? -3.968 -6.071 7.542 1.00 97.50 101 ASP A O 1
ATOM 800 N N . HIS A 1 102 ? -2.691 -4.854 6.162 1.00 98.38 102 HIS A N 1
ATOM 801 C CA . HIS A 1 102 ? -2.778 -3.635 6.975 1.00 98.38 102 HIS A CA 1
ATOM 802 C C . HIS A 1 102 ? -4.158 -2.979 6.893 1.00 98.38 102 HIS A C 1
ATOM 804 O O . HIS A 1 102 ? -4.679 -2.550 7.919 1.00 98.38 102 HIS A O 1
ATOM 810 N N . LEU A 1 103 ? -4.771 -2.912 5.709 1.00 98.50 103 LEU A N 1
ATOM 811 C CA . LEU A 1 103 ? -6.101 -2.324 5.535 1.00 98.50 103 LEU A CA 1
ATOM 812 C C . LEU A 1 103 ? -7.188 -3.111 6.270 1.00 98.50 103 LEU A C 1
ATOM 814 O O . LEU A 1 103 ? -8.061 -2.489 6.867 1.00 98.50 103 LEU A O 1
ATOM 818 N N . VAL A 1 104 ? -7.099 -4.445 6.309 1.00 98.50 104 VAL A N 1
ATOM 819 C CA . VAL A 1 104 ? -7.987 -5.274 7.144 1.00 98.50 104 VAL A CA 1
ATOM 820 C C . VAL A 1 104 ? -7.872 -4.863 8.615 1.00 98.50 104 VAL A C 1
ATOM 822 O O . VAL A 1 104 ? -8.875 -4.709 9.300 1.00 98.50 104 VAL A O 1
ATOM 825 N N . GLN A 1 105 ? -6.662 -4.595 9.111 1.00 98.31 105 GLN A N 1
ATOM 826 C CA . GLN A 1 105 ? -6.472 -4.135 10.493 1.00 98.31 105 GLN A CA 1
ATOM 827 C C . GLN A 1 105 ? -6.947 -2.688 10.728 1.00 98.31 105 GLN A C 1
ATOM 829 O O . GLN A 1 105 ? -7.316 -2.346 11.851 1.00 98.31 105 GLN A O 1
ATOM 834 N N . VAL A 1 106 ? -6.985 -1.844 9.691 1.00 98.25 106 VAL A N 1
ATOM 835 C CA . VAL A 1 106 ? -7.626 -0.518 9.755 1.00 98.25 106 VAL A CA 1
ATOM 836 C C . VAL A 1 106 ? -9.146 -0.650 9.839 1.00 98.25 106 VAL A C 1
ATOM 838 O O . VAL A 1 106 ? -9.754 0.029 10.661 1.00 98.25 106 VAL A O 1
ATOM 841 N N . GLU A 1 107 ? -9.756 -1.531 9.041 1.00 97.94 107 GLU A N 1
ATOM 842 C CA . GLU A 1 107 ? -11.192 -1.841 9.121 1.00 97.94 107 GLU A CA 1
ATOM 843 C C . GLU A 1 107 ? -11.563 -2.340 10.525 1.00 97.94 107 GLU A C 1
ATOM 845 O O . GLU A 1 107 ? -12.500 -1.837 11.141 1.00 97.94 107 GLU A O 1
ATOM 850 N N . GLU A 1 108 ? -10.770 -3.258 11.075 1.00 98.31 108 GLU A N 1
ATOM 851 C CA . GLU A 1 108 ? -10.943 -3.757 12.438 1.00 98.31 108 GLU A CA 1
ATOM 852 C C . GLU A 1 108 ? -10.813 -2.649 13.497 1.00 98.31 108 GLU A C 1
ATOM 854 O O . GLU A 1 108 ? -11.608 -2.599 14.429 1.00 98.31 108 GLU A O 1
ATOM 859 N N . ALA A 1 109 ? -9.868 -1.712 13.352 1.00 98.25 109 ALA A N 1
ATOM 860 C CA . ALA A 1 109 ? -9.760 -0.567 14.261 1.00 98.25 109 ALA A CA 1
ATOM 861 C C . ALA A 1 109 ? -10.972 0.380 14.163 1.00 98.25 109 ALA A C 1
ATOM 863 O O . ALA A 1 109 ? -11.403 0.951 15.165 1.00 98.25 109 ALA A O 1
ATOM 864 N N . ILE A 1 110 ? -11.546 0.546 12.968 1.00 98.38 110 ILE A N 1
ATOM 865 C CA . ILE A 1 110 ? -12.801 1.289 12.786 1.00 98.38 110 ILE A CA 1
ATOM 866 C C . ILE A 1 110 ? -13.948 0.556 13.494 1.00 98.38 110 ILE A C 1
ATOM 868 O O . ILE A 1 110 ? -14.751 1.201 14.169 1.00 98.38 110 ILE A O 1
ATOM 872 N N . ALA A 1 111 ? -14.000 -0.777 13.402 1.00 98.06 111 ALA A N 1
ATOM 873 C CA . ALA A 1 111 ? -14.971 -1.601 14.123 1.00 98.06 111 ALA A CA 1
ATOM 874 C C . ALA A 1 111 ? -14.794 -1.533 15.654 1.00 98.06 111 ALA A C 1
ATOM 876 O O . ALA A 1 111 ? -15.789 -1.569 16.377 1.00 98.06 111 ALA A O 1
ATOM 877 N N . ASP A 1 112 ? -13.564 -1.340 16.143 1.00 98.44 112 ASP A N 1
ATOM 878 C CA . ASP A 1 112 ? -13.267 -1.060 17.559 1.00 98.44 112 ASP A CA 1
ATOM 879 C C . ASP A 1 112 ? -13.766 0.327 18.018 1.00 98.44 112 ASP A C 1
ATOM 881 O O . ASP A 1 112 ? -13.787 0.622 19.213 1.00 98.44 112 ASP A O 1
ATOM 885 N N . GLY A 1 113 ? -14.194 1.188 17.088 1.00 98.31 113 GLY A N 1
ATOM 886 C CA . GLY A 1 113 ? -14.727 2.523 17.367 1.00 98.31 113 GLY A CA 1
ATOM 887 C C . GLY A 1 113 ? -13.734 3.664 17.146 1.00 98.31 113 GLY A C 1
ATOM 888 O O . GLY A 1 113 ? -14.028 4.800 17.527 1.00 98.31 113 GLY A O 1
ATOM 889 N N . VAL A 1 114 ? -12.574 3.405 16.529 1.00 98.62 114 VAL A N 1
ATOM 890 C CA . VAL A 1 114 ? -11.596 4.450 16.200 1.00 98.62 114 VAL A CA 1
ATOM 891 C C . VAL A 1 114 ? -12.075 5.269 14.987 1.00 98.62 114 VAL A C 1
ATOM 893 O O . VAL A 1 114 ? -12.227 4.721 13.894 1.00 98.62 114 VAL A O 1
ATOM 896 N N . PRO A 1 115 ? -12.258 6.599 15.107 1.00 98.44 115 PRO A N 1
ATOM 897 C CA . PRO A 1 115 ? -12.593 7.467 13.983 1.00 98.44 115 PRO A CA 1
ATOM 898 C C . PRO A 1 115 ? -11.365 7.700 13.093 1.00 98.44 115 PRO A C 1
ATOM 900 O O . PRO A 1 115 ? -10.583 8.634 13.299 1.00 98.44 115 PRO A O 1
ATOM 903 N N . VAL A 1 116 ? -11.205 6.845 12.083 1.00 98.50 116 VAL A N 1
ATOM 904 C CA . VAL A 1 116 ? -10.169 6.976 11.051 1.00 98.50 116 VAL A CA 1
ATOM 905 C C . VAL A 1 116 ? -10.691 7.842 9.903 1.00 98.50 116 VAL A C 1
ATOM 907 O O . VAL A 1 116 ? -11.672 7.509 9.248 1.00 98.50 116 VAL A O 1
ATOM 910 N N . MET A 1 117 ? -10.025 8.968 9.653 1.00 98.38 117 MET A N 1
ATOM 911 C CA . MET A 1 117 ? -10.390 9.936 8.611 1.00 98.38 117 MET A CA 1
ATOM 912 C C . MET A 1 117 ? -10.050 9.453 7.201 1.00 98.38 117 MET A C 1
ATOM 914 O O . MET A 1 117 ? -10.678 9.874 6.233 1.00 98.38 117 MET A O 1
ATOM 918 N N . GLY A 1 118 ? -9.018 8.622 7.076 1.00 97.38 118 GLY A N 1
ATOM 919 C CA . GLY A 1 118 ? -8.552 8.127 5.792 1.00 97.38 118 GLY A CA 1
ATOM 920 C C . GLY A 1 118 ? -7.233 7.372 5.880 1.00 97.38 118 GLY A C 1
ATOM 921 O O . GLY A 1 118 ? -6.632 7.229 6.951 1.00 97.38 118 GLY A O 1
ATOM 922 N N . TYR A 1 119 ? -6.790 6.916 4.711 1.00 98.56 119 TYR A N 1
ATOM 923 C CA . TYR A 1 119 ? -5.580 6.131 4.522 1.00 98.56 119 TYR A CA 1
ATOM 924 C C . TYR A 1 119 ? -4.906 6.515 3.201 1.00 98.56 119 TYR A C 1
ATOM 926 O O . TYR A 1 119 ? -5.508 6.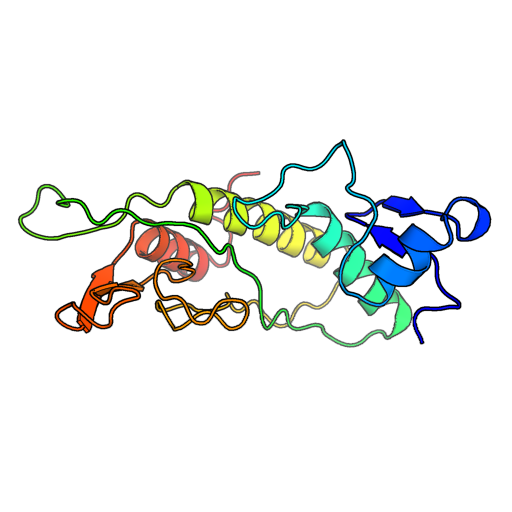397 2.131 1.00 98.56 119 TYR A O 1
ATOM 934 N N . THR A 1 120 ? -3.655 6.968 3.262 1.00 98.06 120 THR A N 1
ATOM 935 C CA . THR A 1 120 ? -2.853 7.277 2.074 1.00 98.06 120 THR A CA 1
ATOM 936 C C . THR A 1 120 ? -1.576 6.455 2.059 1.00 98.06 120 THR A C 1
ATOM 938 O O . THR A 1 120 ? -0.745 6.514 2.965 1.00 98.06 120 THR A O 1
ATOM 941 N N . THR A 1 121 ? -1.402 5.676 0.993 1.00 97.50 121 THR A N 1
ATOM 942 C CA . THR A 1 121 ? -0.186 4.888 0.801 1.00 97.50 121 THR A CA 1
ATOM 943 C C . THR A 1 121 ? 1.009 5.785 0.526 1.00 97.50 121 THR A C 1
ATOM 945 O O . THR A 1 121 ? 0.929 6.693 -0.309 1.00 97.50 121 THR A O 1
ATOM 948 N N . TRP A 1 122 ? 2.141 5.476 1.150 1.00 97.25 122 TRP A N 1
ATOM 949 C CA . TRP A 1 122 ? 3.401 6.142 0.860 1.00 97.25 122 TRP A CA 1
ATOM 950 C C . TRP A 1 122 ? 3.874 5.812 -0.558 1.00 97.25 122 TRP A C 1
ATOM 952 O O . TRP A 1 122 ? 3.880 4.651 -0.969 1.00 97.25 122 TRP A O 1
ATOM 962 N N . GLY A 1 123 ? 4.304 6.845 -1.286 1.00 94.94 123 GLY A N 1
ATOM 963 C CA . GLY A 1 123 ? 4.923 6.696 -2.599 1.00 94.94 123 GLY A CA 1
ATOM 964 C C . GLY A 1 123 ? 4.010 6.054 -3.637 1.00 94.94 123 GLY A C 1
ATOM 965 O O . GLY A 1 123 ? 4.446 5.134 -4.307 1.00 94.94 123 GLY A O 1
ATOM 966 N N . CYS A 1 124 ? 2.766 6.531 -3.793 1.00 96.62 124 CYS A N 1
ATOM 967 C CA . CYS A 1 124 ? 1.775 5.999 -4.747 1.00 96.62 124 CYS A CA 1
ATOM 968 C C . CYS A 1 124 ? 2.271 5.901 -6.210 1.00 96.62 124 CYS A C 1
ATOM 970 O O . CYS A 1 124 ? 1.779 5.076 -6.985 1.00 96.62 124 CYS A O 1
ATOM 972 N N . ILE A 1 125 ? 3.284 6.689 -6.568 1.00 98.62 125 ILE A N 1
ATOM 973 C CA . ILE A 1 125 ? 4.128 6.556 -7.757 1.00 98.62 125 ILE A CA 1
ATOM 974 C C . ILE A 1 125 ? 5.574 6.338 -7.309 1.00 98.62 125 ILE A C 1
ATOM 976 O O . ILE A 1 125 ? 6.003 6.923 -6.313 1.00 98.62 125 ILE A O 1
ATOM 980 N N . ASP A 1 126 ? 6.329 5.516 -8.041 1.00 98.38 126 ASP A N 1
ATOM 981 C CA . ASP A 1 126 ? 7.740 5.295 -7.724 1.00 98.38 126 ASP A CA 1
ATOM 982 C C . ASP A 1 126 ? 8.525 6.612 -7.667 1.00 98.38 126 ASP A C 1
ATOM 984 O O . ASP A 1 126 ? 8.436 7.467 -8.553 1.00 98.38 126 ASP A O 1
ATOM 988 N N . LEU A 1 127 ? 9.315 6.738 -6.604 1.00 97.38 127 LEU A N 1
ATOM 989 C CA . LEU A 1 127 ? 10.102 7.911 -6.254 1.00 97.38 127 LEU A CA 1
ATOM 990 C C . LEU A 1 127 ? 11.452 7.485 -5.675 1.00 97.38 127 LEU A C 1
ATOM 992 O O . LEU A 1 127 ? 11.662 6.316 -5.349 1.00 97.38 127 LEU A O 1
ATOM 996 N N . VAL A 1 128 ? 12.361 8.447 -5.520 1.00 96.12 128 VAL A N 1
ATOM 997 C CA . VAL A 1 128 ? 13.658 8.213 -4.878 1.00 96.12 128 VAL A CA 1
ATOM 998 C C . VAL A 1 128 ? 13.437 7.943 -3.391 1.00 96.12 128 VAL A C 1
ATOM 1000 O O . VAL A 1 128 ? 12.956 8.806 -2.658 1.00 96.12 128 VAL A O 1
ATOM 1003 N N . SER A 1 129 ? 13.780 6.739 -2.938 1.00 89.75 129 SER A N 1
ATOM 1004 C CA . SER A 1 129 ? 13.592 6.338 -1.542 1.00 89.75 129 SER A CA 1
ATOM 1005 C C . SER A 1 129 ? 14.410 7.195 -0.570 1.00 89.75 129 SER A C 1
ATOM 1007 O O . SER A 1 129 ? 15.586 7.472 -0.797 1.00 89.75 129 SER A O 1
ATOM 1009 N N . ALA A 1 130 ? 13.811 7.564 0.565 1.00 84.88 130 ALA A N 1
ATOM 1010 C CA . ALA A 1 130 ? 14.463 8.439 1.542 1.00 84.88 130 ALA A CA 1
ATOM 1011 C C . ALA A 1 130 ? 15.685 7.790 2.219 1.00 84.88 130 ALA A C 1
ATOM 1013 O O . ALA A 1 130 ? 16.690 8.452 2.455 1.00 84.88 130 ALA A O 1
ATOM 1014 N N . SER A 1 131 ? 15.617 6.489 2.525 1.00 80.44 131 SER A N 1
ATOM 1015 C CA . SER A 1 131 ? 16.647 5.806 3.321 1.00 80.44 131 SER A CA 1
ATOM 1016 C C . SER A 1 131 ? 17.937 5.509 2.559 1.00 80.44 131 SER A C 1
ATOM 1018 O O . SER A 1 131 ? 18.999 5.439 3.167 1.00 80.44 131 SER A O 1
ATOM 1020 N N . THR A 1 132 ? 17.842 5.247 1.255 1.00 83.25 132 THR A N 1
ATOM 1021 C CA . THR A 1 132 ? 18.980 4.777 0.450 1.00 83.25 132 THR A CA 1
ATOM 1022 C C . THR A 1 132 ? 19.196 5.590 -0.821 1.00 83.25 132 THR A C 1
ATOM 1024 O O . THR A 1 132 ? 20.133 5.298 -1.554 1.00 83.25 132 THR A O 1
ATOM 1027 N N . ALA A 1 133 ? 18.366 6.608 -1.082 1.00 91.38 133 ALA A N 1
ATOM 1028 C CA . ALA A 1 133 ? 18.401 7.418 -2.300 1.00 91.38 133 ALA A CA 1
ATOM 1029 C C . ALA A 1 133 ? 18.330 6.582 -3.595 1.00 91.38 133 ALA A C 1
ATOM 1031 O O . ALA A 1 133 ? 18.911 6.940 -4.616 1.00 91.38 133 ALA A O 1
ATOM 1032 N N . GLN A 1 134 ? 17.607 5.459 -3.552 1.00 93.19 134 GLN A N 1
ATOM 1033 C CA . GLN A 1 134 ? 17.486 4.497 -4.652 1.00 93.19 134 GLN A CA 1
ATOM 1034 C C . GLN A 1 134 ? 16.091 4.518 -5.277 1.00 93.19 134 GLN A C 1
ATOM 1036 O O . GLN A 1 134 ? 15.097 4.665 -4.559 1.00 93.19 134 GLN A O 1
ATOM 1041 N N . MET A 1 135 ? 16.033 4.285 -6.589 1.00 96.44 135 MET A N 1
ATOM 1042 C CA . MET A 1 135 ? 14.826 3.940 -7.344 1.00 96.44 135 MET A CA 1
ATOM 1043 C C . MET A 1 135 ? 14.481 2.454 -7.233 1.00 96.44 135 MET A C 1
ATOM 1045 O O . MET A 1 135 ? 13.314 2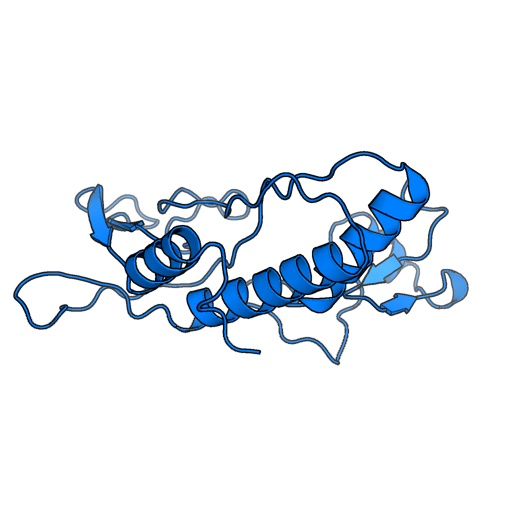.103 -7.342 1.00 96.44 135 MET A O 1
ATOM 1049 N N . SER A 1 136 ? 15.460 1.571 -7.018 1.00 95.44 136 SER A N 1
ATOM 1050 C CA . SER A 1 136 ? 15.248 0.118 -6.924 1.00 95.44 136 SER A CA 1
ATOM 1051 C C . SER A 1 136 ? 14.422 -0.314 -5.707 1.00 95.44 136 SER A C 1
ATOM 1053 O O . SER A 1 136 ? 13.822 -1.389 -5.727 1.00 95.44 136 SER A O 1
ATOM 1055 N N . LYS A 1 137 ? 14.337 0.535 -4.674 1.00 96.38 137 LYS A N 1
ATOM 1056 C CA . LYS A 1 137 ? 13.421 0.384 -3.537 1.00 96.38 137 LYS A CA 1
ATOM 1057 C C . LYS A 1 137 ? 12.084 1.063 -3.851 1.00 96.38 137 LYS A C 1
ATOM 1059 O O . LYS A 1 137 ? 11.901 2.247 -3.570 1.00 96.38 137 LYS A O 1
ATOM 1064 N N . ARG A 1 138 ? 11.155 0.308 -4.439 1.00 97.94 138 ARG A N 1
ATOM 1065 C CA . ARG A 1 138 ? 9.911 0.827 -5.027 1.00 97.94 138 ARG A CA 1
ATOM 1066 C C . ARG A 1 138 ? 8.714 0.633 -4.110 1.00 97.94 138 ARG A C 1
ATOM 1068 O O . ARG A 1 138 ? 8.607 -0.384 -3.424 1.00 97.94 138 ARG A O 1
ATOM 1075 N N . TYR A 1 139 ? 7.793 1.592 -4.149 1.00 98.00 139 TYR A N 1
ATOM 1076 C CA . TYR A 1 139 ? 6.603 1.631 -3.291 1.00 98.00 139 TYR A CA 1
ATOM 1077 C C . TYR A 1 139 ? 5.298 1.736 -4.079 1.00 98.00 139 TYR A C 1
ATOM 1079 O O . TYR A 1 139 ? 4.261 1.307 -3.581 1.00 98.00 139 TYR A O 1
ATOM 1087 N N . GLY A 1 140 ? 5.338 2.297 -5.289 1.00 98.06 140 GLY A N 1
ATOM 1088 C CA . GLY A 1 140 ? 4.129 2.805 -5.918 1.00 98.06 140 GLY A CA 1
ATOM 1089 C C . GLY A 1 140 ? 3.250 1.763 -6.557 1.00 98.06 140 GLY A C 1
ATOM 1090 O O . GLY A 1 140 ? 3.658 0.634 -6.799 1.00 98.06 140 GLY A O 1
ATOM 1091 N N . PHE A 1 141 ? 2.052 2.210 -6.904 1.00 98.75 141 PHE A N 1
ATOM 1092 C CA . PHE A 1 141 ? 1.144 1.542 -7.829 1.00 98.75 141 PHE A CA 1
ATOM 1093 C C . PHE A 1 141 ? 1.525 1.820 -9.288 1.00 98.75 141 PHE A C 1
ATOM 1095 O O . PHE A 1 141 ? 1.118 1.113 -10.210 1.00 98.75 141 PHE A O 1
ATOM 1102 N N . ILE A 1 142 ? 2.314 2.874 -9.505 1.00 98.81 142 ILE A N 1
ATOM 1103 C CA . ILE A 1 142 ? 2.797 3.310 -10.811 1.00 98.81 142 ILE A CA 1
ATOM 1104 C C . ILE A 1 142 ? 4.310 3.112 -10.841 1.00 98.81 142 ILE A C 1
ATOM 1106 O O . ILE A 1 142 ? 5.043 3.756 -10.088 1.00 98.81 142 ILE A O 1
ATOM 1110 N N . TYR A 1 143 ? 4.768 2.222 -11.717 1.00 98.69 143 TYR A N 1
ATOM 1111 C CA . TYR A 1 143 ? 6.184 2.018 -11.988 1.00 98.69 143 TYR A CA 1
ATOM 1112 C C . TYR A 1 143 ? 6.730 3.194 -12.793 1.00 98.69 143 TYR A C 1
ATOM 1114 O O . TYR A 1 143 ? 6.103 3.616 -13.766 1.00 98.69 143 TYR A O 1
ATOM 1122 N N . VAL A 1 144 ? 7.906 3.693 -12.418 1.00 98.62 144 VAL A N 1
ATOM 1123 C CA . VAL A 1 144 ? 8.653 4.693 -13.194 1.00 98.62 144 VAL A CA 1
ATOM 1124 C C . VAL A 1 144 ? 9.922 4.048 -13.736 1.00 98.62 144 VAL A C 1
ATOM 1126 O O . VAL A 1 144 ? 10.742 3.549 -12.959 1.00 98.62 144 VAL A O 1
ATOM 1129 N N . ASP A 1 145 ? 10.089 4.092 -15.061 1.00 98.12 145 ASP A N 1
ATOM 1130 C CA . ASP A 1 145 ? 11.272 3.591 -15.766 1.00 98.12 145 ASP A CA 1
ATOM 1131 C C . ASP A 1 145 ? 12.493 4.480 -15.515 1.00 98.12 145 ASP A C 1
ATOM 1133 O O . ASP A 1 145 ? 12.842 5.374 -16.289 1.00 98.12 145 ASP A O 1
ATOM 1137 N N . ARG A 1 146 ? 13.096 4.263 -14.350 1.00 97.69 146 ARG A N 1
ATOM 1138 C CA . ARG A 1 146 ? 14.300 4.924 -13.868 1.00 97.69 146 ARG A CA 1
ATOM 1139 C C . ARG A 1 146 ? 15.076 3.955 -12.988 1.00 97.69 146 ARG A C 1
ATOM 1141 O O . ARG A 1 146 ? 14.491 3.349 -12.086 1.00 97.69 146 ARG A O 1
ATOM 1148 N N . ASN A 1 147 ? 16.373 3.854 -13.232 1.00 96.94 147 ASN A N 1
ATOM 1149 C CA . ASN A 1 147 ? 17.314 3.032 -12.482 1.00 96.94 147 ASN A CA 1
ATOM 1150 C C . ASN A 1 147 ? 18.129 3.877 -11.493 1.00 96.94 147 ASN A C 1
ATOM 1152 O O . ASN A 1 147 ? 18.131 5.110 -11.560 1.00 96.94 147 ASN A O 1
ATOM 1156 N N . ASP A 1 148 ? 18.835 3.204 -10.583 1.00 96.94 148 ASP A N 1
ATOM 1157 C CA . ASP A 1 148 ? 19.668 3.845 -9.553 1.00 96.94 148 ASP A CA 1
ATOM 1158 C C . ASP A 1 148 ? 20.849 4.633 -10.147 1.00 96.94 148 ASP A C 1
ATOM 1160 O O . ASP A 1 148 ? 21.261 5.642 -9.585 1.00 96.94 148 ASP A O 1
ATOM 1164 N N . ASP A 1 149 ? 21.359 4.217 -11.310 1.00 96.81 149 ASP A N 1
ATOM 1165 C CA . ASP A 1 149 ? 22.426 4.905 -12.054 1.00 96.81 149 ASP A CA 1
ATOM 1166 C C . ASP A 1 149 ? 21.925 6.106 -12.881 1.00 96.81 149 ASP A C 1
ATOM 1168 O O . ASP A 1 149 ? 22.696 6.774 -13.568 1.00 96.81 149 ASP A O 1
ATOM 1172 N N . GLY A 1 150 ? 20.621 6.389 -12.828 1.00 94.81 150 GLY A N 1
ATOM 1173 C CA . GLY A 1 150 ? 19.995 7.457 -13.592 1.00 94.81 150 GLY A CA 1
ATOM 1174 C C . GLY A 1 150 ? 19.675 7.107 -15.048 1.00 94.81 150 GLY A C 1
ATOM 1175 O O . GLY A 1 150 ? 19.261 7.993 -15.793 1.00 94.81 150 GLY A O 1
ATOM 1176 N N . THR A 1 151 ? 19.812 5.857 -15.480 1.00 97.81 151 THR A N 1
ATOM 1177 C CA . THR A 1 151 ? 19.294 5.412 -16.783 1.00 97.81 151 THR A CA 1
ATOM 1178 C C . THR A 1 151 ? 17.778 5.169 -16.733 1.00 97.81 151 THR A C 1
ATOM 1180 O O . THR A 1 151 ? 17.190 5.076 -15.654 1.00 97.81 151 THR A O 1
ATOM 1183 N N . GLY A 1 152 ? 17.122 5.112 -17.897 1.00 96.19 152 GLY A N 1
ATOM 1184 C CA . GLY A 1 152 ? 15.671 4.905 -18.035 1.00 96.19 152 GLY A CA 1
ATOM 1185 C C . GLY A 1 152 ? 14.946 6.076 -18.706 1.00 96.19 152 GLY A C 1
ATOM 1186 O O . GLY A 1 152 ? 15.440 7.205 -18.739 1.00 96.19 152 GLY A O 1
ATOM 1187 N N . THR A 1 153 ? 13.772 5.801 -19.270 1.00 97.75 153 THR A N 1
ATOM 1188 C CA . THR A 1 153 ? 12.993 6.739 -20.101 1.00 97.75 153 THR A CA 1
ATOM 1189 C C . THR A 1 153 ? 12.066 7.660 -19.310 1.00 97.75 153 THR A C 1
ATOM 1191 O O . THR A 1 153 ? 11.490 8.587 -19.876 1.00 97.75 153 THR A O 1
ATOM 1194 N N . LEU A 1 154 ? 11.884 7.399 -18.012 1.00 98.00 154 LEU A N 1
ATOM 1195 C CA . LEU A 1 154 ? 10.821 7.959 -17.175 1.00 98.00 154 LEU A CA 1
ATOM 1196 C C . LEU A 1 154 ? 9.405 7.597 -17.654 1.00 98.00 154 LEU A C 1
ATOM 1198 O O . LEU A 1 154 ? 8.442 8.224 -17.218 1.00 98.00 154 LEU A O 1
ATOM 1202 N N . ALA A 1 155 ? 9.218 6.597 -18.516 1.00 98.25 155 ALA A N 1
ATOM 1203 C CA . ALA A 1 155 ? 7.883 6.091 -18.821 1.00 98.25 155 ALA A CA 1
ATOM 1204 C C . ALA A 1 155 ? 7.177 5.577 -17.550 1.00 98.25 155 ALA A C 1
ATOM 1206 O O . ALA A 1 155 ? 7.823 5.143 -16.591 1.00 98.25 155 ALA A O 1
ATOM 1207 N N . ARG A 1 156 ? 5.842 5.676 -17.528 1.00 98.56 156 ARG A N 1
ATOM 1208 C CA . ARG A 1 156 ? 5.001 5.255 -16.398 1.00 98.56 156 ARG A CA 1
ATOM 1209 C C . ARG A 1 156 ? 4.176 4.041 -16.797 1.00 98.56 156 ARG A C 1
ATOM 1211 O O . ARG A 1 156 ? 3.484 4.085 -17.811 1.00 98.56 156 ARG A O 1
ATOM 1218 N N . TYR A 1 157 ? 4.197 3.008 -15.963 1.00 98.38 157 TYR A N 1
ATOM 1219 C CA . TYR A 1 157 ? 3.444 1.776 -16.185 1.00 98.38 157 TYR A CA 1
ATOM 1220 C C . TYR A 1 157 ? 2.598 1.440 -14.962 1.00 98.38 157 TYR A C 1
ATOM 1222 O O . TYR A 1 157 ? 3.027 1.621 -13.823 1.00 98.38 157 TYR A O 1
ATOM 1230 N N . ARG A 1 158 ? 1.375 0.966 -15.194 1.00 98.56 158 ARG A N 1
ATOM 1231 C CA . ARG A 1 158 ? 0.491 0.513 -14.117 1.00 98.56 158 ARG A CA 1
ATOM 1232 C C . ARG A 1 158 ? 0.964 -0.858 -13.646 1.00 98.56 158 ARG A C 1
ATOM 1234 O O . ARG A 1 158 ? 1.076 -1.777 -14.456 1.00 98.56 158 ARG A O 1
ATOM 1241 N N . LYS A 1 159 ? 1.243 -0.984 -12.350 1.00 98.62 159 LYS A N 1
ATOM 1242 C CA . LYS A 1 159 ? 1.506 -2.279 -11.712 1.00 98.62 159 LYS A CA 1
ATOM 1243 C C . LYS A 1 159 ? 0.185 -3.012 -11.479 1.00 98.62 159 LYS A C 1
ATOM 1245 O O . LYS A 1 159 ? -0.880 -2.391 -11.538 1.00 98.62 159 LYS A O 1
ATOM 1250 N N . LYS A 1 160 ? 0.226 -4.302 -11.161 1.00 98.44 160 LYS A N 1
ATOM 1251 C CA . LYS A 1 160 ? -0.972 -5.068 -10.786 1.00 98.44 160 LYS A CA 1
ATOM 1252 C C . LYS A 1 160 ? -1.711 -4.423 -9.608 1.00 9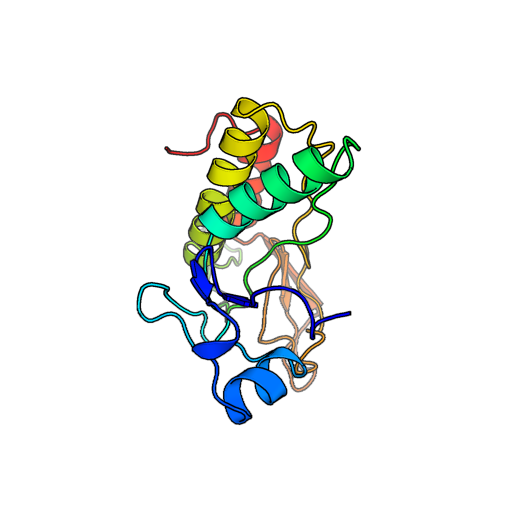8.44 160 LYS A C 1
ATOM 1254 O O . LYS A 1 160 ? -2.932 -4.251 -9.649 1.00 98.44 160 LYS A O 1
ATOM 1259 N N . SER A 1 161 ? -0.958 -3.964 -8.611 1.00 98.62 161 SER A N 1
ATOM 1260 C CA . SER A 1 161 ? -1.463 -3.251 -7.434 1.00 98.62 161 SER A CA 1
ATOM 1261 C C . SER A 1 161 ? -2.251 -1.973 -7.752 1.00 98.62 161 SER A C 1
ATOM 1263 O O . SER A 1 161 ? -3.113 -1.591 -6.966 1.00 98.62 161 SER A O 1
ATOM 1265 N N . PHE A 1 162 ? -2.039 -1.345 -8.916 1.00 98.75 162 PHE A N 1
ATOM 1266 C CA . PHE A 1 162 ? -2.832 -0.196 -9.368 1.00 98.75 162 PHE A CA 1
ATOM 1267 C C . PHE A 1 162 ? -4.311 -0.543 -9.506 1.00 98.75 162 PHE A C 1
ATOM 1269 O O . PHE A 1 162 ? -5.180 0.176 -9.015 1.00 98.75 162 PHE A O 1
ATOM 1276 N N . HIS A 1 163 ? -4.598 -1.646 -10.196 1.00 98.31 163 HIS A N 1
ATOM 1277 C CA . HIS A 1 163 ? -5.967 -2.079 -10.441 1.00 98.31 163 HIS A CA 1
ATOM 1278 C C . HIS A 1 163 ? -6.611 -2.597 -9.158 1.00 98.31 163 HIS A C 1
ATOM 1280 O O . HIS A 1 163 ? -7.745 -2.231 -8.866 1.00 98.31 163 HIS A O 1
ATOM 1286 N N . TRP A 1 164 ? -5.849 -3.328 -8.343 1.00 98.56 164 TRP A N 1
ATOM 1287 C CA . TRP A 1 164 ? -6.300 -3.746 -7.019 1.00 98.56 164 TRP A CA 1
ATOM 1288 C C . TRP A 1 164 ? -6.696 -2.552 -6.135 1.00 98.56 164 TRP A C 1
ATOM 1290 O O . TRP A 1 164 ? -7.811 -2.519 -5.624 1.00 98.56 164 TRP A O 1
ATOM 1300 N N . TYR A 1 165 ? -5.843 -1.529 -6.001 1.00 98.62 165 TYR A N 1
ATOM 1301 C CA . TYR A 1 165 ? -6.145 -0.385 -5.133 1.00 98.62 165 TYR A CA 1
ATOM 1302 C C . TYR A 1 165 ? -7.274 0.493 -5.688 1.00 98.62 165 TYR A C 1
ATOM 1304 O O . TYR A 1 165 ? -8.054 1.059 -4.923 1.00 98.62 165 TYR A O 1
ATOM 1312 N N . LYS A 1 166 ? -7.425 0.562 -7.020 1.00 98.69 166 LYS A N 1
ATOM 1313 C CA . LYS A 1 166 ? -8.606 1.161 -7.659 1.00 98.69 166 LYS A CA 1
ATOM 1314 C C . LYS A 1 166 ? -9.891 0.472 -7.192 1.00 98.69 166 LYS A C 1
ATOM 1316 O O . LYS A 1 166 ? -10.866 1.163 -6.902 1.00 98.69 166 LYS A O 1
ATOM 1321 N N . ASP A 1 167 ? -9.899 -0.854 -7.132 1.00 98.62 167 ASP A N 1
ATOM 1322 C CA . ASP A 1 167 ? -11.082 -1.619 -6.740 1.00 98.62 167 ASP A CA 1
ATOM 1323 C C . ASP A 1 167 ? -11.335 -1.536 -5.223 1.00 98.62 167 ASP A C 1
ATOM 1325 O O . ASP A 1 167 ? -12.487 -1.402 -4.811 1.00 98.62 167 ASP A O 1
ATOM 1329 N N . VAL A 1 168 ? -10.281 -1.466 -4.397 1.00 98.50 168 VAL A N 1
ATOM 1330 C CA . VAL A 1 168 ? -10.390 -1.144 -2.958 1.00 98.50 168 VAL A CA 1
ATOM 1331 C C . VAL A 1 168 ? -11.089 0.200 -2.751 1.00 98.50 168 VAL A C 1
ATOM 1333 O O . VAL A 1 168 ? -12.045 0.277 -1.986 1.00 98.50 168 VAL A O 1
ATOM 1336 N N . ILE A 1 169 ? -10.671 1.254 -3.461 1.00 98.62 169 ILE A N 1
ATOM 1337 C CA . ILE A 1 169 ? -11.314 2.575 -3.371 1.00 98.62 169 ILE A CA 1
ATOM 1338 C C . ILE A 1 169 ? -12.766 2.506 -3.858 1.00 98.62 169 ILE A C 1
ATOM 1340 O O . ILE A 1 169 ? -13.662 3.019 -3.193 1.00 98.62 169 ILE A O 1
ATOM 1344 N N . ALA A 1 170 ? -13.011 1.874 -5.010 1.00 98.75 170 ALA A N 1
ATOM 1345 C CA . ALA A 1 170 ? -14.340 1.806 -5.619 1.00 98.75 170 ALA A CA 1
ATOM 1346 C C . ALA A 1 170 ? -15.362 1.054 -4.754 1.00 98.75 170 ALA A C 1
ATOM 1348 O O . ALA A 1 170 ? -16.549 1.362 -4.805 1.00 98.75 170 ALA A O 1
ATOM 1349 N N . THR A 1 171 ? -14.896 0.086 -3.968 1.00 98.50 171 THR A N 1
ATOM 1350 C CA . THR A 1 171 ? -15.717 -0.706 -3.044 1.00 98.50 171 THR A CA 1
ATOM 1351 C C . THR A 1 171 ? -15.657 -0.195 -1.608 1.00 98.50 171 THR A C 1
ATOM 1353 O O . THR A 1 171 ? -16.189 -0.841 -0.715 1.00 98.50 171 THR A O 1
ATOM 1356 N N . ASN A 1 172 ? -14.995 0.942 -1.359 1.00 97.75 172 ASN A N 1
ATOM 1357 C CA . ASN A 1 172 ? -14.756 1.466 -0.014 1.00 97.75 172 ASN A CA 1
ATOM 1358 C C . ASN A 1 172 ? -14.202 0.397 0.960 1.00 97.75 172 ASN A C 1
ATOM 1360 O O . ASN A 1 172 ? -14.592 0.334 2.122 1.00 97.75 172 ASN A O 1
ATOM 1364 N N . GLY A 1 173 ? -13.312 -0.469 0.468 1.00 97.19 173 GLY A N 1
ATOM 1365 C CA . GLY A 1 173 ? -12.687 -1.547 1.237 1.00 97.19 173 GLY A CA 1
ATOM 1366 C C . GLY A 1 173 ? -13.433 -2.885 1.245 1.00 97.19 173 GLY A C 1
ATOM 1367 O O . GLY A 1 173 ? -12.837 -3.879 1.647 1.00 97.19 173 GLY A O 1
ATOM 1368 N N . GLU A 1 174 ? -14.670 -2.978 0.746 1.00 96.88 174 GLU A N 1
ATOM 1369 C CA . GLU A 1 174 ? -15.462 -4.223 0.812 1.00 96.88 174 GLU A CA 1
ATOM 1370 C C . GLU A 1 174 ? -14.851 -5.397 0.023 1.00 96.88 174 GLU A C 1
ATOM 1372 O O . GLU A 1 174 ? -15.158 -6.555 0.298 1.00 96.88 174 GLU A O 1
ATOM 1377 N N . CYS A 1 175 ? -13.974 -5.138 -0.956 1.00 96.00 175 CYS A N 1
ATOM 1378 C CA . CYS A 1 175 ? -13.308 -6.199 -1.717 1.00 96.00 175 CYS A CA 1
ATOM 1379 C C . CYS A 1 175 ? -12.137 -6.876 -0.980 1.00 96.00 175 CYS A C 1
ATOM 1381 O O . CYS A 1 175 ? -11.535 -7.809 -1.525 1.00 96.00 175 CYS A O 1
ATOM 1383 N N . LEU A 1 176 ? -11.751 -6.387 0.203 1.00 94.75 176 LEU A N 1
ATOM 1384 C CA . LEU A 1 176 ? -10.667 -6.969 0.993 1.00 94.75 176 LEU A CA 1
ATOM 1385 C C . LEU A 1 176 ? -11.069 -8.359 1.503 1.00 94.75 176 LEU A C 1
ATOM 1387 O O . LEU A 1 176 ? -12.197 -8.590 1.934 1.00 94.75 176 LEU A O 1
ATOM 1391 N N . LYS A 1 177 ? -10.136 -9.311 1.433 1.00 85.00 177 LYS A N 1
ATOM 1392 C CA . LYS A 1 177 ? -10.359 -10.674 1.928 1.00 85.00 177 LYS A CA 1
ATOM 1393 C C . LYS A 1 177 ? -9.950 -10.753 3.395 1.00 85.00 177 LYS A C 1
ATOM 1395 O O . LYS A 1 177 ? -8.849 -10.322 3.731 1.00 85.00 177 LYS A O 1
ATOM 1400 N N . ARG A 1 178 ? -10.839 -11.308 4.216 1.00 76.31 178 ARG A N 1
ATOM 1401 C CA . ARG A 1 178 ? -10.659 -11.537 5.655 1.00 76.31 178 ARG A CA 1
ATOM 1402 C C . ARG A 1 178 ? -10.153 -12.950 5.924 1.00 76.31 178 ARG A C 1
ATOM 1404 O O . ARG A 1 178 ? -10.580 -13.864 5.179 1.00 76.31 178 ARG A O 1
#

Secondary structure (DSSP, 8-state):
--SSS-EEETTEEE-GGGS-HHHHHHHHTT-PPPPTTS-B-TTS-B--HHHHHHHHHHHHHHH---EEEEEE---B----EE-SSSSEE---HHHHHHHHHHHHHHHHHHHTT--EEEEEETTSB----TTT--SSSB--SEEE---TTS-S---EEE-HHHHHHHHHHHTTTTT---